Protein AF-E2J6X3-F1 (afdb_monomer_lite)

Radius of gyration: 13.15 Å; chains: 1; bounding box: 34×26×34 Å

Secondary structure (DSSP, 8-state):
--HHHHHHHHHHHTS-TTTHHHHHHHHHH--S-HHHHHHHHHHHHHHTTT-EETTEE-HHHHHHHHTT--SHHHHHHHHHGGGSGGGGBHHHHHHHHHHHHHTTSPPPTT----

InterPro domains:
  IPR036728 Pheromone/general odorant binding protein superfamily [G3DSA:1.10.238.20] (6-102)
  IPR036728 Pheromone/general odorant binding protein superfamily [SSF47565] (34-98)

Organism: Hyalomma rufipes (NCBI:txid72862)

pLDDT: mean 90.78, std 10.51, range [40.78, 97.38]

Sequence (114 aa):
PGAFTQWRACMVSKLPSDRAPVYEGCHNTSRGTEMRKFREGLQCVLDSYNLIDKNNVDLQHMREVAGNITQPELRTAFEQCPNEERNNKIARAVKCVIDTLETSCPLPTGADRE

Foldseek 3Di:
DDLVVQLLVLLLVLAPPVLSVQLCVQLVVDDDDNVRSNLRSVLSSQVVLVQDDPFFGNLVSLCVCLVVGPRPQQSVLSNPLSVDVVCRGSVNSSVSSVVSSCVVRPRDDPPDPD

Structure (mmCIF, N/CA/C/O backbone):
data_AF-E2J6X3-F1
#
_entry.id   AF-E2J6X3-F1
#
loop_
_atom_site.group_PDB
_atom_site.id
_atom_site.type_symbol
_atom_site.label_atom_id
_atom_site.label_alt_id
_atom_site.label_comp_id
_atom_site.label_asym_id
_atom_site.label_entity_id
_atom_site.label_seq_id
_atom_site.pdbx_PDB_ins_code
_atom_site.Cartn_x
_atom_site.Cartn_y
_atom_site.Cartn_z
_atom_site.occupancy
_atom_site.B_iso_or_equiv
_atom_site.auth_seq_id
_atom_site.auth_comp_id
_atom_site.auth_asym_id
_atom_site.auth_atom_id
_atom_site.pdbx_PDB_model_num
ATOM 1 N N . PRO A 1 1 ? 19.200 -6.859 -13.668 1.00 56.91 1 PRO A N 1
ATOM 2 C CA . PRO A 1 1 ? 17.919 -6.443 -13.039 1.00 56.91 1 PRO A CA 1
ATOM 3 C C . PRO A 1 1 ? 17.698 -4.940 -13.241 1.00 56.91 1 PRO A C 1
ATOM 5 O O . PRO A 1 1 ? 18.610 -4.172 -12.955 1.00 56.91 1 PRO A O 1
ATOM 8 N N . GLY A 1 2 ? 16.552 -4.540 -13.799 1.00 75.06 2 GLY A N 1
ATOM 9 C CA . GLY A 1 2 ? 16.253 -3.130 -14.078 1.00 75.06 2 GLY A CA 1
ATOM 10 C C . GLY A 1 2 ? 16.015 -2.311 -12.804 1.00 75.06 2 GLY A C 1
ATOM 11 O O . GLY A 1 2 ? 15.679 -2.869 -11.757 1.00 75.06 2 GLY A O 1
ATOM 12 N N . ALA A 1 3 ? 16.165 -0.988 -12.906 1.00 80.88 3 ALA A N 1
ATOM 13 C CA . ALA A 1 3 ? 16.007 -0.048 -11.792 1.00 80.88 3 ALA A CA 1
ATOM 14 C C . ALA A 1 3 ? 14.624 -0.163 -11.114 1.00 80.88 3 ALA A C 1
ATOM 16 O O . ALA A 1 3 ? 14.526 -0.180 -9.887 1.00 80.88 3 ALA A O 1
ATOM 17 N N . PHE A 1 4 ? 13.565 -0.373 -11.904 1.00 84.00 4 PHE A N 1
ATOM 18 C CA . PHE A 1 4 ? 12.211 -0.610 -11.395 1.00 84.00 4 PHE A CA 1
ATOM 19 C C . PHE A 1 4 ? 12.098 -1.893 -10.557 1.00 84.00 4 PHE A C 1
ATOM 21 O O . PHE A 1 4 ? 11.444 -1.902 -9.519 1.00 84.00 4 PHE A O 1
ATOM 28 N N . THR A 1 5 ? 12.759 -2.985 -10.960 1.00 86.81 5 THR A N 1
ATOM 29 C CA . THR A 1 5 ? 12.703 -4.259 -10.224 1.00 86.81 5 THR A CA 1
ATOM 30 C C . THR A 1 5 ? 13.315 -4.127 -8.831 1.00 86.81 5 THR A C 1
ATOM 32 O O . THR A 1 5 ? 12.774 -4.675 -7.873 1.00 86.81 5 THR A O 1
ATOM 35 N N . GLN A 1 6 ? 14.424 -3.393 -8.711 1.00 88.38 6 GLN A N 1
ATOM 36 C CA . GLN A 1 6 ? 15.074 -3.131 -7.423 1.00 88.38 6 GLN A CA 1
ATOM 37 C C . GLN A 1 6 ? 14.211 -2.233 -6.534 1.00 88.38 6 GLN A C 1
ATOM 39 O O . GLN A 1 6 ? 14.024 -2.530 -5.356 1.00 88.38 6 GLN A O 1
ATOM 44 N N . TRP A 1 7 ? 13.629 -1.183 -7.115 1.00 90.69 7 TRP A N 1
ATOM 45 C CA . TRP A 1 7 ? 12.690 -0.309 -6.418 1.00 90.69 7 TRP A CA 1
ATOM 46 C C . TRP A 1 7 ? 11.466 -1.072 -5.903 1.00 90.69 7 TRP A C 1
ATOM 48 O O . TRP A 1 7 ? 11.140 -0.994 -4.720 1.00 90.69 7 TRP A O 1
ATOM 58 N N . ARG A 1 8 ? 10.843 -1.894 -6.754 1.00 93.19 8 ARG A N 1
ATOM 59 C CA . ARG A 1 8 ? 9.725 -2.761 -6.371 1.00 93.19 8 ARG A CA 1
ATOM 60 C C . ARG A 1 8 ? 10.117 -3.695 -5.233 1.00 93.19 8 ARG A C 1
ATOM 62 O O . ARG A 1 8 ? 9.373 -3.811 -4.270 1.00 93.19 8 ARG A O 1
ATOM 69 N N . ALA A 1 9 ? 11.278 -4.344 -5.320 1.00 92.56 9 ALA A N 1
ATOM 70 C CA . ALA A 1 9 ? 11.754 -5.227 -4.259 1.00 92.56 9 ALA A CA 1
ATOM 71 C C . ALA A 1 9 ? 11.921 -4.477 -2.924 1.00 92.56 9 ALA A C 1
ATOM 73 O O . ALA A 1 9 ? 11.518 -4.996 -1.885 1.00 92.56 9 ALA A O 1
ATOM 74 N N . CYS A 1 10 ? 12.432 -3.239 -2.956 1.00 93.62 10 CYS A N 1
ATOM 75 C CA . CYS A 1 10 ? 12.476 -2.373 -1.776 1.00 93.62 10 CYS A CA 1
ATOM 76 C C . CYS A 1 10 ? 11.068 -2.123 -1.226 1.00 93.62 10 CYS A C 1
ATOM 78 O O . CYS A 1 10 ? 10.824 -2.389 -0.053 1.00 93.62 10 CYS A O 1
ATOM 80 N N . MET A 1 11 ? 10.125 -1.702 -2.070 1.00 94.06 11 MET A N 1
ATOM 81 C CA . MET A 1 11 ? 8.738 -1.445 -1.669 1.00 94.06 11 MET A CA 1
ATOM 82 C C . MET A 1 11 ? 8.075 -2.666 -1.026 1.00 94.06 11 MET A C 1
ATOM 84 O O . MET A 1 11 ? 7.492 -2.566 0.050 1.00 94.06 11 MET A O 1
ATOM 88 N N . VAL A 1 12 ? 8.213 -3.838 -1.649 1.00 94.62 12 VAL A N 1
ATOM 89 C CA . VAL A 1 12 ? 7.643 -5.096 -1.147 1.00 94.62 12 VAL A CA 1
ATOM 90 C C . VAL A 1 12 ? 8.283 -5.507 0.177 1.00 94.62 12 VAL A C 1
ATOM 92 O O . VAL A 1 12 ? 7.590 -6.025 1.047 1.00 94.62 12 VAL A O 1
ATOM 95 N N . SER A 1 13 ? 9.571 -5.216 0.389 1.00 94.44 13 SER A N 1
ATOM 96 C CA . SER A 1 13 ? 10.236 -5.475 1.675 1.00 94.44 13 SER A CA 1
ATOM 97 C C . SER A 1 13 ? 9.658 -4.663 2.841 1.00 94.44 13 SER A C 1
ATOM 99 O O . SER A 1 13 ? 9.835 -5.049 3.995 1.00 94.44 13 SER A O 1
ATOM 101 N N . LYS A 1 14 ? 8.946 -3.563 2.552 1.00 94.62 14 LYS A N 1
ATOM 102 C CA . LYS A 1 14 ? 8.240 -2.749 3.555 1.00 94.62 14 LYS A CA 1
ATOM 103 C C . LYS A 1 14 ? 6.853 -3.285 3.892 1.00 94.62 14 LYS A C 1
ATOM 105 O O . LYS A 1 14 ? 6.199 -2.767 4.794 1.00 94.62 14 LYS A O 1
ATOM 110 N N . LEU A 1 15 ? 6.392 -4.317 3.189 1.00 94.31 15 LEU A N 1
ATOM 111 C CA . LEU A 1 15 ? 5.150 -5.004 3.510 1.00 94.31 15 LEU A CA 1
ATOM 112 C C . LEU A 1 15 ? 5.395 -6.067 4.592 1.00 94.31 15 LEU A C 1
ATOM 114 O O . LEU A 1 15 ? 6.491 -6.632 4.678 1.00 94.31 15 LEU A O 1
ATOM 118 N N . PRO A 1 16 ? 4.396 -6.354 5.442 1.00 93.06 16 PRO A N 1
ATOM 119 C CA . PRO A 1 16 ? 4.441 -7.499 6.340 1.00 93.06 16 PRO A CA 1
ATOM 120 C C . PRO A 1 16 ? 4.631 -8.809 5.567 1.00 93.06 16 PRO A C 1
ATOM 122 O O . PRO A 1 16 ? 4.158 -8.956 4.435 1.00 93.06 16 PRO A O 1
ATOM 125 N N . SER A 1 17 ? 5.325 -9.772 6.173 1.00 91.00 17 SER A N 1
ATOM 126 C CA . SER A 1 17 ? 5.682 -11.040 5.521 1.00 91.00 17 SER A CA 1
ATOM 127 C C . SER A 1 17 ? 4.468 -11.874 5.106 1.00 91.00 17 SER A C 1
ATOM 129 O O . SER A 1 17 ? 4.541 -12.598 4.117 1.00 91.00 17 SER A O 1
ATOM 131 N N . ASP A 1 18 ? 3.342 -11.743 5.806 1.00 91.69 18 ASP A N 1
ATOM 132 C CA . ASP A 1 18 ? 2.057 -12.364 5.475 1.00 91.69 18 ASP A CA 1
ATOM 133 C C . ASP A 1 18 ? 1.332 -11.669 4.309 1.00 91.69 18 ASP A C 1
ATOM 135 O O . ASP A 1 18 ? 0.450 -12.261 3.688 1.00 91.69 18 ASP A O 1
ATOM 139 N N . ARG A 1 19 ? 1.720 -10.434 3.961 1.00 93.94 19 ARG A N 1
ATOM 140 C CA . ARG A 1 19 ? 1.090 -9.627 2.898 1.00 93.94 19 ARG A CA 1
ATOM 141 C C . ARG A 1 19 ? 1.918 -9.512 1.629 1.00 93.94 19 ARG A C 1
ATOM 143 O O . ARG A 1 19 ? 1.348 -9.300 0.561 1.00 93.94 19 ARG A O 1
ATOM 150 N N . ALA A 1 20 ? 3.229 -9.728 1.700 1.00 94.19 20 ALA A N 1
ATOM 151 C CA . ALA A 1 20 ? 4.065 -9.832 0.505 1.00 94.19 20 ALA A CA 1
ATOM 152 C C . ALA A 1 20 ? 3.558 -10.903 -0.499 1.00 94.19 20 ALA A C 1
ATOM 154 O O . ALA A 1 20 ? 3.505 -10.600 -1.691 1.00 94.19 20 ALA A O 1
ATOM 155 N N . PRO A 1 21 ? 3.084 -12.098 -0.079 1.00 96.19 21 PRO A N 1
ATOM 156 C CA . PRO A 1 21 ? 2.493 -13.073 -1.001 1.00 96.19 21 PRO A CA 1
ATOM 157 C C . PRO A 1 21 ? 1.194 -12.590 -1.660 1.00 96.19 21 PRO A C 1
ATOM 159 O O . PRO A 1 21 ? 0.957 -12.896 -2.827 1.00 96.19 21 PRO A O 1
ATOM 162 N N . VAL A 1 22 ? 0.369 -11.818 -0.941 1.00 96.81 22 VAL A N 1
ATOM 163 C CA . VAL A 1 22 ? -0.863 -11.217 -1.487 1.00 96.81 22 VAL A CA 1
ATOM 164 C C . VAL A 1 22 ? -0.517 -10.225 -2.592 1.00 96.81 22 VAL A C 1
ATOM 166 O O . VAL A 1 22 ? -1.084 -10.280 -3.684 1.00 96.81 22 VAL A O 1
ATOM 169 N N . TYR A 1 23 ? 0.459 -9.355 -2.321 1.00 97.38 23 TYR A N 1
ATOM 170 C CA . TYR A 1 23 ? 0.987 -8.424 -3.308 1.00 97.38 23 TYR A CA 1
ATOM 171 C C . TYR A 1 23 ? 1.480 -9.161 -4.562 1.00 97.38 23 TYR A C 1
ATOM 173 O O . TYR A 1 23 ? 1.066 -8.825 -5.670 1.00 97.38 23 TYR A O 1
ATOM 181 N N . GLU A 1 24 ? 2.331 -10.181 -4.396 1.00 96.19 24 GLU A N 1
ATOM 182 C CA . GLU A 1 24 ? 2.912 -10.935 -5.514 1.00 96.19 24 GLU A CA 1
ATOM 183 C C . GLU A 1 24 ? 1.845 -11.680 -6.324 1.00 96.19 24 GLU A C 1
ATOM 185 O O . GLU A 1 24 ? 1.906 -11.700 -7.554 1.00 96.19 24 GLU A O 1
ATOM 190 N N . GLY A 1 25 ? 0.837 -12.255 -5.664 1.00 95.75 25 GLY A N 1
ATOM 191 C CA . GLY A 1 25 ? -0.269 -12.937 -6.336 1.00 95.75 25 GLY A CA 1
ATOM 192 C C . GLY A 1 25 ? -1.024 -12.014 -7.292 1.00 95.75 25 GLY A C 1
ATOM 193 O O . GLY A 1 25 ? -1.240 -12.367 -8.455 1.00 95.75 25 GLY A O 1
ATOM 194 N N . CYS A 1 26 ? -1.363 -10.805 -6.844 1.00 96.19 26 CYS A N 1
ATOM 195 C CA . CYS A 1 26 ? -2.019 -9.828 -7.709 1.00 96.19 26 CYS A CA 1
ATOM 196 C C . CYS A 1 26 ? -1.06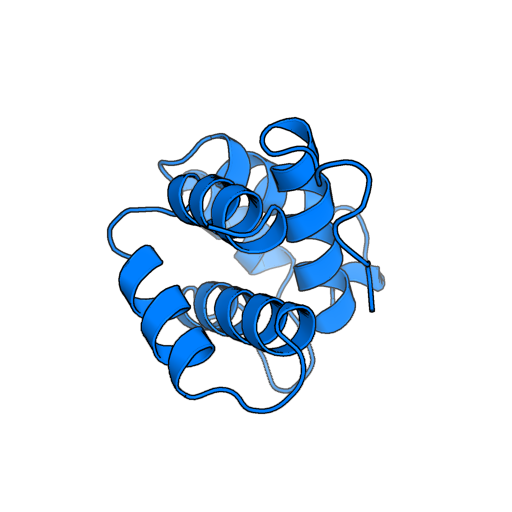6 -9.263 -8.760 1.00 96.19 26 CYS A C 1
ATOM 198 O O . CYS A 1 26 ? -1.363 -9.343 -9.946 1.00 96.19 26 CYS A O 1
ATOM 200 N N . HIS A 1 27 ? 0.125 -8.811 -8.365 1.00 96.06 27 HIS A N 1
ATOM 201 C CA . HIS A 1 27 ? 1.124 -8.269 -9.288 1.00 96.06 27 HIS A CA 1
ATOM 202 C C . HIS A 1 27 ? 1.406 -9.198 -10.482 1.00 96.06 27 HIS A C 1
ATOM 204 O O . HIS A 1 27 ? 1.463 -8.746 -11.626 1.00 96.06 27 HIS A O 1
ATOM 210 N N . ASN A 1 28 ? 1.568 -10.501 -10.228 1.00 94.50 28 ASN A N 1
ATOM 211 C CA . ASN A 1 28 ? 1.945 -11.475 -11.254 1.00 94.50 28 ASN A CA 1
ATOM 212 C C . ASN A 1 28 ? 0.772 -11.908 -12.148 1.00 94.50 28 ASN A C 1
ATOM 214 O O . ASN A 1 28 ? 1.001 -12.405 -13.251 1.00 94.50 28 ASN A O 1
ATOM 218 N N . THR A 1 29 ? -0.472 -11.712 -11.703 1.00 93.94 29 THR A N 1
ATOM 219 C CA . THR A 1 29 ? -1.683 -12.011 -12.490 1.00 93.94 29 THR A CA 1
ATOM 220 C C . THR A 1 29 ? -2.231 -10.785 -13.227 1.00 93.94 29 THR A C 1
ATOM 222 O O . THR A 1 29 ? -2.934 -10.926 -14.234 1.00 93.94 29 THR A O 1
ATOM 225 N N . SER A 1 30 ? -1.862 -9.586 -12.776 1.00 94.19 30 SER A N 1
ATOM 226 C CA . SER A 1 30 ? -2.192 -8.302 -13.385 1.00 94.19 30 SER A CA 1
ATOM 227 C C . SER A 1 30 ? -1.627 -8.128 -14.797 1.00 94.19 30 SER A C 1
ATOM 229 O O . SER A 1 30 ? -0.548 -8.608 -15.157 1.00 94.19 30 SER A O 1
ATOM 231 N N . ARG A 1 31 ? -2.353 -7.363 -15.620 1.00 91.94 31 ARG A N 1
ATOM 232 C CA . ARG A 1 31 ? -1.983 -7.041 -17.009 1.00 91.94 31 ARG A CA 1
ATOM 233 C C . ARG A 1 31 ? -1.639 -5.559 -17.159 1.00 91.94 31 ARG A C 1
ATOM 235 O O . ARG A 1 31 ? -2.174 -4.712 -16.453 1.00 91.94 31 ARG A O 1
ATOM 242 N N . GLY A 1 32 ? -0.808 -5.237 -18.149 1.00 90.81 32 GLY A N 1
ATOM 243 C CA . GLY A 1 32 ? -0.429 -3.859 -18.484 1.00 90.81 32 GLY A CA 1
ATOM 244 C C . GLY A 1 32 ? 1.005 -3.514 -18.086 1.00 90.81 32 GLY A C 1
ATOM 245 O O . GLY A 1 32 ? 1.858 -4.400 -18.035 1.00 90.81 32 GLY A O 1
ATOM 246 N N . THR A 1 33 ? 1.263 -2.225 -17.850 1.00 90.12 33 THR A N 1
ATOM 247 C CA . THR A 1 33 ? 2.589 -1.708 -17.478 1.00 90.12 33 THR A CA 1
ATOM 248 C C . THR A 1 33 ? 3.009 -2.185 -16.089 1.00 90.12 33 THR A C 1
ATOM 250 O O . THR A 1 33 ? 2.168 -2.499 -15.245 1.00 90.12 33 THR A O 1
ATOM 253 N N . GLU A 1 34 ? 4.313 -2.202 -15.821 1.00 89.25 34 GLU A N 1
ATOM 254 C CA . GLU A 1 34 ? 4.846 -2.625 -14.522 1.00 89.25 34 GLU A CA 1
ATOM 255 C C . GLU A 1 34 ? 4.323 -1.751 -13.370 1.00 89.25 34 GLU A C 1
ATOM 257 O O . GLU A 1 34 ? 3.950 -2.268 -12.320 1.00 89.25 34 GLU A O 1
ATOM 262 N N . MET A 1 35 ? 4.172 -0.439 -13.585 1.00 88.62 35 MET A N 1
ATOM 263 C CA . MET A 1 35 ? 3.565 0.466 -12.601 1.00 88.62 35 MET A CA 1
ATOM 264 C C . MET A 1 35 ? 2.086 0.145 -12.345 1.00 88.62 35 MET A C 1
ATOM 266 O O . MET A 1 35 ? 1.616 0.219 -11.207 1.00 88.62 35 MET A O 1
ATOM 270 N N . ARG A 1 36 ? 1.331 -0.235 -13.382 1.00 91.56 36 ARG A N 1
ATOM 271 C CA . ARG A 1 36 ? -0.063 -0.659 -13.213 1.00 91.56 36 ARG A CA 1
ATOM 272 C C . ARG A 1 36 ? -0.149 -1.937 -12.385 1.00 91.56 36 ARG A C 1
ATOM 274 O O . ARG A 1 36 ? -0.889 -1.954 -11.405 1.00 91.56 36 ARG A O 1
ATOM 281 N N . LYS A 1 37 ? 0.636 -2.962 -12.728 1.00 94.31 37 LYS A N 1
ATOM 282 C CA . LYS A 1 37 ? 0.706 -4.212 -11.952 1.00 94.31 37 LYS A CA 1
ATOM 283 C C . LYS A 1 37 ? 1.124 -3.954 -10.508 1.00 94.31 37 LYS A C 1
ATOM 285 O O . LYS A 1 37 ? 0.550 -4.520 -9.586 1.00 94.31 37 LYS A O 1
ATOM 290 N N . PHE A 1 38 ? 2.083 -3.055 -10.301 1.00 94.06 38 PHE A N 1
ATOM 291 C CA . PHE A 1 38 ? 2.532 -2.636 -8.978 1.00 94.06 38 PHE A CA 1
ATOM 292 C C . PHE A 1 38 ? 1.398 -2.024 -8.145 1.00 94.06 38 PHE A C 1
ATOM 294 O O . PHE A 1 38 ? 1.198 -2.413 -6.993 1.00 94.06 38 PHE A O 1
ATOM 301 N N . ARG A 1 39 ? 0.624 -1.103 -8.731 1.00 94.88 39 ARG A N 1
ATOM 302 C CA . ARG A 1 39 ? -0.544 -0.492 -8.074 1.00 94.88 39 ARG A CA 1
ATOM 303 C C . ARG A 1 39 ? -1.640 -1.513 -7.782 1.00 94.88 39 ARG A C 1
ATOM 305 O O . ARG A 1 39 ? -2.214 -1.462 -6.701 1.00 94.88 39 ARG A O 1
ATOM 312 N N . GLU A 1 40 ? -1.905 -2.436 -8.705 1.00 95.62 40 GLU A N 1
ATOM 313 C CA . GLU A 1 40 ? -2.870 -3.526 -8.500 1.00 95.62 40 GLU A CA 1
ATOM 314 C C . GLU A 1 40 ? -2.415 -4.471 -7.369 1.00 95.62 40 GLU A C 1
ATOM 316 O O . GLU A 1 40 ? -3.218 -4.842 -6.515 1.00 95.62 40 GLU A O 1
ATOM 321 N N . GLY A 1 41 ? -1.114 -4.764 -7.268 1.00 96.69 41 GLY A N 1
ATOM 322 C CA . GLY A 1 41 ? -0.538 -5.494 -6.136 1.00 96.69 41 GLY A CA 1
ATOM 323 C C . GLY A 1 41 ? -0.793 -4.804 -4.792 1.00 96.69 41 GLY A C 1
ATOM 324 O O . GLY A 1 41 ? -1.258 -5.439 -3.846 1.00 96.69 41 GLY A O 1
ATOM 325 N N . LEU A 1 42 ? -0.543 -3.492 -4.698 1.00 96.81 42 LEU A N 1
ATOM 326 C CA . LEU A 1 42 ? -0.825 -2.722 -3.477 1.00 96.81 42 LEU A CA 1
ATOM 327 C C . LEU A 1 42 ? -2.322 -2.611 -3.182 1.00 96.81 42 LEU A C 1
ATOM 329 O O . LEU A 1 42 ? -2.716 -2.652 -2.019 1.00 96.81 42 LEU A O 1
ATOM 333 N N . GLN A 1 43 ? -3.162 -2.514 -4.211 1.00 96.56 43 GLN A N 1
ATOM 334 C CA . GLN A 1 43 ? -4.610 -2.552 -4.041 1.00 96.56 43 GLN A CA 1
ATOM 335 C C . GLN A 1 43 ? -5.046 -3.8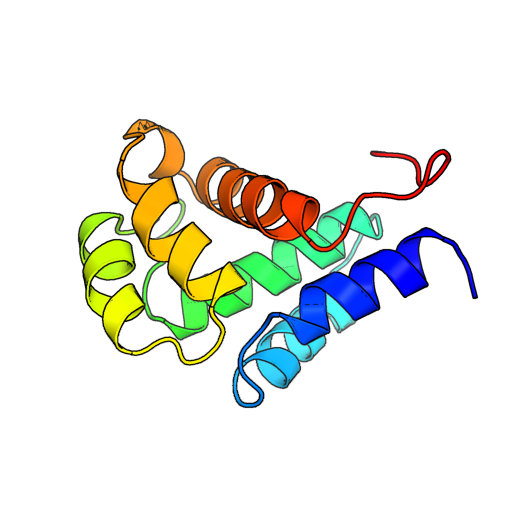57 -3.364 1.00 96.56 43 GLN A C 1
ATOM 337 O O . GLN A 1 43 ? -5.825 -3.803 -2.418 1.00 96.56 43 GLN A O 1
ATOM 342 N N . CYS A 1 44 ? -4.507 -5.007 -3.771 1.00 96.88 44 CYS A N 1
ATOM 343 C CA . CYS A 1 44 ? -4.808 -6.277 -3.107 1.00 96.88 44 CYS A CA 1
ATOM 344 C C . CYS A 1 44 ? -4.302 -6.344 -1.666 1.00 96.88 44 CYS A C 1
ATOM 346 O O . CYS A 1 44 ? -4.937 -6.971 -0.822 1.00 96.88 44 CYS A O 1
ATOM 348 N N . VAL A 1 45 ? -3.186 -5.68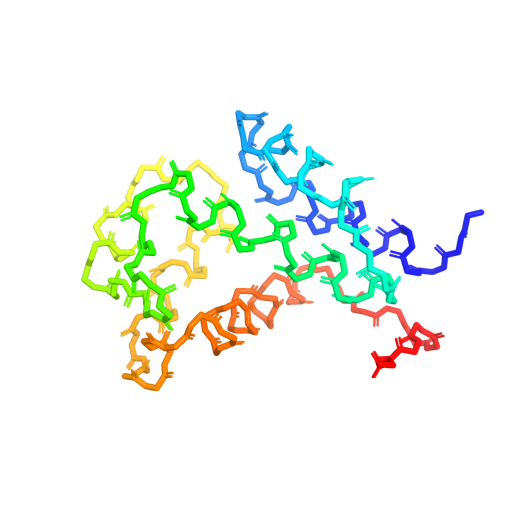3 -1.348 1.00 96.56 45 VAL A N 1
ATOM 349 C CA . VAL A 1 45 ? -2.749 -5.557 0.048 1.00 96.56 45 VAL A CA 1
ATOM 350 C C . VAL A 1 45 ? -3.800 -4.801 0.858 1.00 96.56 45 VAL A C 1
ATOM 352 O O . VAL A 1 45 ? -4.213 -5.311 1.896 1.00 96.56 45 VAL A O 1
ATOM 355 N N . LEU A 1 46 ? -4.282 -3.650 0.372 1.00 96.50 46 LEU A N 1
ATOM 356 C CA . LEU A 1 46 ? -5.352 -2.886 1.031 1.00 96.50 46 LEU A CA 1
ATOM 357 C C . LEU A 1 46 ? -6.645 -3.708 1.168 1.00 96.50 46 LEU A C 1
ATOM 359 O O . LEU A 1 46 ? -7.248 -3.729 2.240 1.00 96.50 46 LEU A O 1
ATOM 363 N N . ASP A 1 47 ? -7.035 -4.428 0.116 1.00 96.31 47 ASP A N 1
ATOM 364 C CA . ASP A 1 47 ? -8.194 -5.329 0.125 1.00 96.31 47 ASP A CA 1
ATOM 365 C C . ASP A 1 47 ? -8.056 -6.431 1.183 1.00 96.31 47 ASP A C 1
ATOM 367 O O . ASP A 1 47 ? -8.994 -6.724 1.914 1.00 96.31 47 ASP A O 1
ATOM 371 N N . SER A 1 48 ? -6.851 -6.977 1.360 1.00 95.81 48 SER A N 1
ATOM 372 C CA . SER A 1 48 ? -6.585 -8.029 2.348 1.00 95.81 48 SER A CA 1
ATOM 373 C C . SER A 1 48 ? -6.680 -7.568 3.811 1.00 95.81 48 SER A C 1
ATOM 375 O O . SER A 1 48 ? -6.703 -8.406 4.719 1.00 95.81 48 SER A O 1
ATOM 377 N N . TYR A 1 49 ? -6.733 -6.252 4.038 1.00 95.38 49 TYR A N 1
ATOM 378 C CA . TYR A 1 49 ? -7.075 -5.623 5.316 1.00 95.38 49 TYR A CA 1
ATOM 379 C C . TYR A 1 49 ? -8.569 -5.268 5.416 1.00 95.38 49 TYR A C 1
ATOM 381 O O . TYR A 1 49 ? -8.964 -4.588 6.355 1.00 95.38 49 TYR A O 1
ATOM 389 N N . ASN A 1 50 ? -9.397 -5.711 4.465 1.00 96.12 50 ASN A N 1
ATOM 390 C CA . ASN A 1 50 ? -10.811 -5.356 4.321 1.00 96.12 50 ASN A CA 1
ATOM 391 C C . ASN A 1 50 ? -11.051 -3.840 4.231 1.00 96.12 50 ASN A C 1
ATOM 393 O O . ASN A 1 50 ? -12.060 -3.334 4.713 1.00 96.12 50 ASN A O 1
ATOM 397 N N . LEU A 1 51 ? -10.115 -3.102 3.625 1.00 96.12 51 LEU A N 1
ATOM 398 C CA . LEU A 1 51 ? -10.219 -1.646 3.510 1.00 96.12 51 LEU A CA 1
ATOM 399 C C . LEU A 1 51 ? -10.979 -1.186 2.274 1.00 96.12 51 LEU A C 1
ATOM 401 O O . LEU A 1 51 ? -11.297 -0.006 2.179 1.00 96.12 51 LEU A O 1
ATOM 405 N N . ILE A 1 52 ? -11.214 -2.061 1.300 1.00 95.56 52 ILE A N 1
ATOM 406 C CA . ILE A 1 52 ? -11.781 -1.673 0.012 1.00 95.56 52 ILE A CA 1
ATOM 407 C C . ILE A 1 52 ? -13.271 -2.009 -0.039 1.00 95.56 52 ILE A C 1
ATOM 409 O O . ILE A 1 52 ? -13.663 -3.164 0.077 1.00 95.56 52 ILE A O 1
ATOM 413 N N . ASP A 1 53 ? -14.092 -0.992 -0.309 1.00 92.81 53 ASP A N 1
ATOM 414 C CA . ASP A 1 53 ? -15.488 -1.158 -0.719 1.00 92.81 53 ASP A CA 1
ATOM 415 C C . ASP A 1 53 ? -15.689 -0.561 -2.116 1.00 92.81 53 ASP A C 1
ATOM 417 O O . ASP A 1 53 ? -15.660 0.659 -2.327 1.00 92.81 53 ASP A O 1
ATOM 421 N N . LYS A 1 54 ? -15.896 -1.444 -3.099 1.00 90.44 54 LYS A N 1
ATOM 422 C CA . LYS A 1 54 ? -16.022 -1.123 -4.529 1.00 90.44 54 LYS A CA 1
ATOM 423 C C . LYS A 1 54 ? -14.825 -0.335 -5.064 1.00 90.44 54 LYS A C 1
ATOM 425 O O . LYS A 1 54 ? -13.852 -0.918 -5.519 1.00 90.44 54 LYS A O 1
ATOM 430 N N . ASN A 1 55 ? -14.929 0.993 -5.071 1.00 90.56 55 ASN A N 1
ATOM 431 C CA . ASN A 1 55 ? -13.900 1.906 -5.571 1.00 90.56 55 ASN A CA 1
ATOM 432 C C . ASN A 1 55 ? -13.407 2.878 -4.488 1.00 90.56 55 ASN A C 1
ATOM 434 O O . ASN A 1 55 ? -12.698 3.848 -4.785 1.00 90.56 55 ASN A O 1
ATOM 438 N N . ASN A 1 56 ? -13.826 2.651 -3.244 1.00 95.00 56 ASN A N 1
ATOM 439 C CA . ASN A 1 56 ? -13.472 3.470 -2.105 1.00 95.00 56 ASN A CA 1
ATOM 440 C C . ASN A 1 56 ? -12.623 2.687 -1.105 1.00 95.00 56 ASN A C 1
ATOM 442 O O . ASN A 1 56 ? -12.649 1.459 -1.079 1.00 95.00 56 ASN A O 1
ATOM 446 N N . VAL A 1 57 ? -11.888 3.433 -0.289 1.00 96.75 57 VAL A N 1
ATOM 447 C CA . VAL A 1 57 ? -11.123 2.934 0.848 1.00 96.75 57 VAL A CA 1
ATOM 448 C C . VAL A 1 57 ? -11.761 3.455 2.127 1.00 96.75 57 VAL A C 1
ATOM 450 O O . VAL A 1 57 ? -12.011 4.659 2.243 1.00 96.75 57 VAL A O 1
ATOM 453 N N . ASP A 1 58 ? -12.009 2.562 3.078 1.00 97.25 58 ASP A N 1
ATOM 454 C CA . ASP A 1 58 ? -12.422 2.916 4.430 1.00 97.25 58 ASP A CA 1
ATOM 455 C C . ASP A 1 58 ? -11.231 3.524 5.182 1.00 97.25 58 ASP A C 1
ATOM 457 O O . ASP A 1 58 ? -10.364 2.832 5.717 1.00 97.25 58 ASP A O 1
ATOM 461 N N . LEU A 1 59 ? -11.167 4.856 5.179 1.00 95.94 59 LEU A N 1
ATOM 462 C CA . LEU A 1 59 ? -10.097 5.611 5.827 1.00 95.94 59 LEU A CA 1
ATOM 463 C C . LEU A 1 59 ? -10.115 5.455 7.351 1.00 95.94 59 LEU A C 1
ATOM 465 O O . LEU A 1 59 ? -9.056 5.498 7.980 1.00 95.94 59 LEU A O 1
ATOM 469 N N . GLN A 1 60 ? -11.295 5.269 7.948 1.00 95.12 60 GLN A N 1
ATOM 470 C CA . GLN A 1 60 ? -11.397 5.062 9.386 1.00 95.12 60 GLN A CA 1
ATOM 471 C C . GLN A 1 60 ? -10.799 3.703 9.744 1.00 95.12 60 GLN A C 1
ATOM 473 O O . GLN A 1 60 ? -9.897 3.638 10.583 1.00 95.12 60 GLN A O 1
ATOM 478 N N . HIS A 1 61 ? -11.220 2.647 9.045 1.00 96.44 61 HIS A N 1
ATOM 479 C CA . HIS A 1 61 ? -10.678 1.314 9.267 1.00 96.44 61 HIS A CA 1
ATOM 480 C C . HIS A 1 61 ? -9.178 1.252 8.948 1.00 96.44 61 HIS A C 1
ATOM 482 O O . HIS A 1 61 ? -8.413 0.623 9.676 1.00 96.44 61 HIS A O 1
ATOM 488 N N . MET A 1 62 ? -8.712 1.989 7.933 1.00 96.19 62 MET A N 1
ATOM 489 C CA . MET A 1 62 ? -7.284 2.088 7.600 1.00 96.19 62 MET A CA 1
ATOM 490 C C . MET A 1 62 ? -6.459 2.627 8.775 1.00 96.19 62 MET A C 1
ATOM 492 O O . MET A 1 62 ? -5.381 2.104 9.059 1.00 96.19 62 MET A O 1
ATOM 496 N N . ARG A 1 63 ? -6.977 3.622 9.505 1.00 95.38 63 ARG A N 1
ATOM 497 C CA . ARG A 1 63 ? -6.319 4.144 10.711 1.00 95.38 63 ARG A CA 1
ATOM 498 C C . ARG A 1 63 ? -6.346 3.134 11.860 1.00 95.38 63 ARG A C 1
ATOM 500 O O . ARG A 1 63 ? -5.362 3.013 12.582 1.00 95.38 63 ARG A O 1
ATOM 507 N N . GLU A 1 64 ? -7.448 2.412 12.034 1.00 95.44 64 GLU A N 1
ATOM 508 C CA . GLU A 1 64 ? -7.594 1.398 13.088 1.00 95.44 64 GLU A CA 1
ATOM 509 C C . GLU A 1 64 ? -6.613 0.234 12.896 1.00 95.44 64 GLU A C 1
ATOM 511 O O . GLU A 1 64 ? -5.931 -0.169 13.842 1.00 95.44 64 GLU A O 1
ATOM 516 N N . VAL A 1 65 ? -6.485 -0.281 11.668 1.00 95.50 65 VAL A N 1
ATOM 517 C CA . VAL A 1 65 ? -5.583 -1.408 11.387 1.00 95.50 65 VAL A CA 1
ATOM 518 C C . VAL A 1 65 ? -4.107 -1.016 11.466 1.00 95.50 65 VAL A C 1
ATOM 520 O O . VAL A 1 65 ? -3.272 -1.899 11.664 1.00 95.50 65 VAL A O 1
ATOM 523 N N . ALA A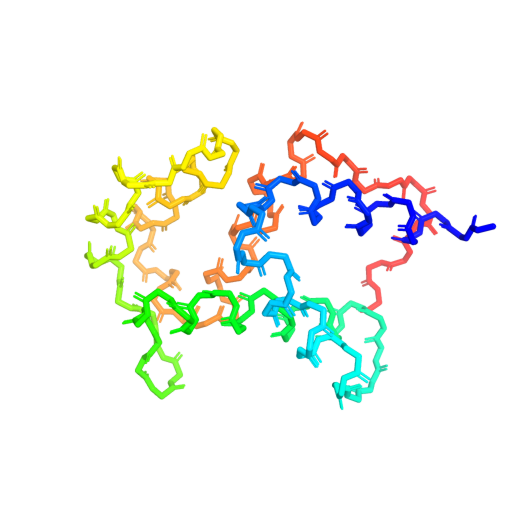 1 66 ? -3.769 0.278 11.382 1.00 94.12 66 ALA A N 1
ATOM 524 C CA . ALA A 1 66 ? -2.393 0.763 11.488 1.00 94.12 66 ALA A CA 1
ATOM 525 C C . ALA A 1 66 ? -1.695 0.275 12.771 1.00 94.12 66 ALA A C 1
ATOM 527 O O . ALA A 1 66 ? -0.532 -0.125 12.728 1.00 94.12 66 ALA A O 1
ATOM 528 N N . GLY A 1 67 ? -2.424 0.205 13.892 1.00 91.25 67 GLY A N 1
ATOM 529 C CA . GLY A 1 67 ? -1.894 -0.279 15.172 1.00 91.25 67 GLY A CA 1
ATOM 530 C C . GLY A 1 67 ? -1.433 -1.742 15.157 1.00 91.25 67 GLY A C 1
ATOM 531 O O . GLY A 1 67 ? -0.599 -2.129 15.973 1.00 91.25 67 GLY A O 1
ATOM 532 N N . ASN A 1 68 ? -1.923 -2.540 14.205 1.00 91.44 68 ASN A N 1
ATOM 533 C CA . ASN A 1 68 ? -1.580 -3.955 14.051 1.00 91.44 68 ASN A CA 1
ATOM 534 C C . ASN A 1 68 ? -0.491 -4.195 12.992 1.00 91.44 68 ASN A C 1
ATOM 536 O O . ASN A 1 68 ? -0.046 -5.331 12.812 1.00 91.44 68 ASN A O 1
ATOM 540 N N . ILE A 1 69 ? -0.057 -3.155 12.274 1.00 93.38 69 ILE A N 1
ATOM 541 C CA . ILE A 1 69 ? 0.977 -3.276 11.246 1.00 93.38 69 ILE A CA 1
ATOM 542 C C . ILE A 1 69 ? 2.354 -3.265 11.907 1.00 93.38 69 ILE A C 1
ATOM 544 O O . ILE A 1 69 ? 2.755 -2.309 12.571 1.00 93.38 69 ILE A O 1
ATOM 548 N N . THR A 1 70 ? 3.104 -4.341 11.687 1.00 91.38 70 THR A N 1
ATOM 549 C CA . THR A 1 70 ? 4.448 -4.532 12.247 1.00 91.38 70 THR A CA 1
ATOM 550 C C . THR A 1 70 ? 5.523 -3.747 11.501 1.00 91.38 70 THR A C 1
ATOM 552 O O . THR A 1 70 ? 6.524 -3.367 12.105 1.00 91.38 70 THR A O 1
ATOM 555 N N . GLN A 1 71 ? 5.313 -3.471 10.211 1.00 93.31 71 GLN A N 1
ATOM 556 C CA . GLN A 1 71 ? 6.273 -2.740 9.390 1.00 93.31 71 GLN A CA 1
ATOM 557 C C . GLN A 1 71 ? 6.104 -1.229 9.552 1.00 93.31 71 GLN A C 1
ATOM 559 O O . GLN A 1 71 ? 5.027 -0.704 9.252 1.00 93.31 71 GLN A O 1
ATOM 564 N N . PRO A 1 72 ? 7.143 -0.507 10.004 1.00 92.62 72 PRO A N 1
ATOM 565 C CA . PRO A 1 72 ? 6.999 0.882 10.415 1.00 92.62 72 PRO A CA 1
ATOM 566 C C . PRO A 1 72 ? 6.624 1.806 9.255 1.00 92.62 72 PRO A C 1
ATOM 568 O O . PRO A 1 72 ? 5.818 2.716 9.443 1.00 92.62 72 PRO A O 1
ATOM 571 N N . GLU A 1 73 ? 7.148 1.575 8.053 1.00 92.25 73 GLU A N 1
ATOM 572 C CA . GLU A 1 73 ? 6.853 2.413 6.889 1.00 92.25 73 GLU A CA 1
ATOM 573 C C . GLU A 1 73 ? 5.415 2.221 6.393 1.00 92.25 73 GLU A C 1
ATOM 575 O O . GLU A 1 73 ? 4.720 3.203 6.127 1.00 92.25 73 GLU A O 1
ATOM 580 N N . LEU A 1 74 ? 4.923 0.976 6.340 1.00 94.12 74 LEU A N 1
ATOM 581 C CA . LEU A 1 74 ? 3.526 0.715 5.985 1.00 94.12 74 LEU A CA 1
ATOM 582 C C . LEU A 1 74 ? 2.569 1.220 7.072 1.00 94.12 74 LEU A C 1
ATOM 584 O O . LEU A 1 74 ? 1.543 1.816 6.748 1.00 94.12 74 LEU A O 1
ATOM 588 N N . ARG A 1 75 ? 2.922 1.050 8.353 1.00 95.75 75 ARG A N 1
ATOM 589 C CA . ARG A 1 75 ? 2.160 1.620 9.472 1.00 95.75 75 ARG A CA 1
ATOM 590 C C . ARG A 1 75 ? 2.037 3.133 9.325 1.00 95.75 75 ARG A C 1
ATOM 592 O O . ARG A 1 75 ? 0.937 3.664 9.411 1.00 95.75 75 ARG A O 1
ATOM 599 N N . THR A 1 76 ? 3.143 3.808 9.021 1.00 95.69 76 THR A N 1
ATOM 600 C CA . THR A 1 76 ? 3.170 5.264 8.822 1.00 95.69 76 THR A CA 1
ATOM 601 C C . THR A 1 76 ? 2.240 5.680 7.681 1.00 95.69 76 THR A C 1
ATOM 603 O O . THR A 1 76 ? 1.488 6.642 7.820 1.00 95.69 76 THR A O 1
ATOM 606 N N . ALA A 1 77 ? 2.218 4.932 6.572 1.00 95.62 77 ALA A N 1
ATOM 607 C CA . ALA A 1 77 ? 1.280 5.184 5.478 1.00 95.62 77 ALA A CA 1
ATOM 608 C C . ALA A 1 77 ? -0.184 5.049 5.935 1.00 95.62 77 ALA A C 1
ATOM 610 O O . ALA A 1 77 ? -1.021 5.885 5.601 1.00 95.62 77 ALA A O 1
ATOM 611 N N . PHE A 1 78 ? -0.495 4.037 6.742 1.00 96.56 78 PHE A N 1
ATOM 612 C CA . PHE A 1 78 ? -1.843 3.805 7.268 1.00 96.56 78 PHE A CA 1
ATOM 613 C C . PHE A 1 78 ? -2.262 4.815 8.346 1.00 96.56 78 PHE A C 1
ATOM 615 O O . PHE A 1 78 ? -3.451 5.070 8.509 1.00 96.56 78 PHE A O 1
ATOM 622 N N . GLU A 1 79 ? -1.316 5.455 9.029 1.00 96.12 79 GLU A N 1
ATOM 623 C CA . GLU A 1 79 ? -1.587 6.562 9.956 1.00 96.12 79 GLU A CA 1
ATOM 624 C C . GLU A 1 79 ? -1.779 7.900 9.223 1.00 96.12 79 GLU A C 1
ATOM 626 O O . GLU A 1 79 ? -2.618 8.716 9.616 1.00 96.12 79 GLU A O 1
ATOM 631 N N . GLN A 1 80 ? -1.010 8.140 8.156 1.00 95.31 80 GLN A N 1
ATOM 632 C CA . GLN A 1 80 ? -0.966 9.431 7.464 1.00 95.31 80 GLN A CA 1
ATOM 633 C C . GLN A 1 80 ? -1.997 9.558 6.342 1.00 95.31 80 GLN A C 1
ATOM 635 O O . GLN A 1 80 ? -2.664 10.589 6.245 1.00 95.31 80 GLN A O 1
ATOM 640 N N . CYS A 1 81 ? -2.157 8.533 5.502 1.00 95.19 81 CYS A N 1
ATOM 641 C CA . CYS A 1 81 ? -3.035 8.599 4.333 1.00 95.19 81 CYS A CA 1
ATOM 642 C C . CYS A 1 81 ? -4.509 8.879 4.669 1.00 95.19 81 CYS A C 1
ATOM 644 O O . CYS A 1 81 ? -5.126 9.652 3.932 1.00 95.19 81 CYS A O 1
ATOM 646 N N . PRO A 1 82 ? -5.079 8.363 5.774 1.00 95.75 82 PRO A N 1
ATOM 647 C CA . PRO A 1 82 ? -6.441 8.703 6.190 1.00 95.75 82 PRO A CA 1
ATOM 648 C C . PRO A 1 82 ? -6.684 10.166 6.569 1.00 95.75 82 PRO A C 1
ATOM 650 O O . PRO A 1 82 ? -7.838 10.564 6.695 1.00 95.75 82 PRO A O 1
ATOM 653 N N . ASN A 1 83 ? -5.636 10.972 6.780 1.00 94.25 83 ASN A N 1
ATOM 654 C CA . ASN A 1 83 ? -5.792 12.384 7.150 1.00 94.25 83 ASN A CA 1
ATOM 655 C C . ASN A 1 83 ? -6.247 13.264 5.975 1.00 94.25 83 ASN A C 1
ATOM 657 O O . ASN A 1 83 ? -6.694 14.385 6.195 1.00 94.25 83 ASN A O 1
ATOM 661 N N . GLU A 1 84 ? -6.154 12.757 4.745 1.00 93.75 84 GLU A N 1
ATOM 662 C CA . GLU A 1 84 ? -6.605 13.438 3.535 1.00 93.75 84 GLU A CA 1
ATOM 663 C C . GLU A 1 84 ? -7.865 12.742 3.001 1.00 93.75 84 GLU A C 1
ATOM 665 O O . GLU A 1 84 ? -7.797 11.629 2.479 1.00 93.75 84 GLU A O 1
ATOM 670 N N . GLU A 1 85 ? -9.025 13.403 3.076 1.00 90.88 85 GLU A N 1
ATOM 671 C CA . GLU A 1 85 ? -10.325 12.811 2.701 1.00 90.88 85 GLU A CA 1
ATOM 672 C C . GLU A 1 85 ? -10.346 12.283 1.255 1.00 90.88 85 GLU A C 1
ATOM 674 O O . GLU A 1 85 ? -10.965 11.263 0.950 1.00 90.88 85 GLU A O 1
ATOM 679 N N . ARG A 1 86 ? -9.598 12.930 0.352 1.00 91.56 86 ARG A N 1
ATOM 680 C CA . ARG A 1 86 ? -9.476 12.527 -1.060 1.00 91.56 86 ARG A CA 1
ATOM 681 C C . ARG A 1 86 ? -8.830 11.155 -1.246 1.00 91.56 86 ARG A C 1
ATOM 683 O O . ARG A 1 86 ? -8.978 10.561 -2.318 1.00 91.56 86 ARG A O 1
ATOM 690 N N . ASN A 1 87 ? -8.130 10.644 -0.234 1.00 95.31 87 ASN A N 1
ATOM 691 C CA . ASN A 1 87 ? -7.593 9.289 -0.245 1.00 95.31 87 ASN A CA 1
ATOM 692 C C . ASN A 1 87 ? -8.679 8.225 -0.075 1.00 95.31 87 ASN A C 1
ATOM 694 O O . ASN A 1 87 ? -8.382 7.048 -0.227 1.00 95.31 87 ASN A O 1
ATOM 698 N N . ASN A 1 88 ? -9.947 8.601 0.118 1.00 94.69 88 ASN A N 1
ATOM 699 C CA . ASN A 1 88 ? -11.059 7.657 0.094 1.00 94.69 88 ASN A CA 1
ATOM 700 C C . ASN A 1 88 ? -11.236 6.954 -1.261 1.00 94.69 88 ASN A C 1
ATOM 702 O O . ASN A 1 88 ? -12.021 6.023 -1.343 1.00 94.69 88 ASN A O 1
ATOM 706 N N . LYS A 1 89 ? -10.552 7.373 -2.335 1.00 96.75 89 LYS A N 1
ATOM 707 C CA . LYS A 1 89 ? -10.505 6.651 -3.616 1.00 96.75 89 LYS A CA 1
ATOM 708 C C . LYS A 1 89 ? -9.306 5.720 -3.661 1.00 96.75 89 LYS A C 1
ATOM 710 O O . LYS A 1 89 ? -8.192 6.173 -3.415 1.00 96.75 89 LYS A O 1
ATOM 715 N N . ILE A 1 90 ? -9.499 4.479 -4.118 1.00 95.12 90 ILE A N 1
ATOM 716 C CA . ILE A 1 90 ? -8.430 3.461 -4.208 1.00 95.12 90 ILE A CA 1
ATOM 717 C C . ILE A 1 90 ? -7.176 4.012 -4.889 1.00 95.12 90 ILE A C 1
ATOM 719 O O . ILE A 1 90 ? -6.085 3.928 -4.339 1.00 95.12 90 ILE A O 1
ATOM 723 N N . ALA A 1 91 ? -7.321 4.648 -6.054 1.00 93.88 91 ALA A N 1
ATOM 724 C CA . ALA A 1 91 ? -6.179 5.196 -6.785 1.00 93.88 91 ALA A CA 1
ATOM 725 C C . ALA A 1 91 ? -5.396 6.256 -5.982 1.00 93.88 91 ALA A C 1
ATOM 727 O O . ALA A 1 91 ? -4.181 6.374 -6.136 1.00 93.88 91 ALA A O 1
ATOM 728 N N . ARG A 1 92 ? -6.082 7.028 -5.128 1.00 95.69 92 ARG A N 1
ATOM 729 C CA . ARG A 1 92 ? -5.478 8.056 -4.270 1.00 95.69 92 ARG A CA 1
ATOM 730 C C . ARG A 1 92 ? -4.855 7.445 -3.018 1.00 95.69 92 ARG A C 1
ATOM 732 O O . ARG A 1 92 ? -3.707 7.764 -2.738 1.00 95.69 92 ARG A O 1
ATOM 739 N N . ALA A 1 93 ? -5.539 6.513 -2.353 1.00 96.00 93 ALA A N 1
ATOM 740 C CA . ALA A 1 93 ? -4.976 5.740 -1.246 1.00 96.00 93 ALA A CA 1
ATOM 741 C C . ALA A 1 93 ? -3.701 5.001 -1.662 1.00 96.00 93 ALA A C 1
ATOM 743 O O . ALA A 1 93 ? -2.664 5.167 -1.030 1.00 96.00 93 ALA A O 1
ATOM 744 N N . VAL A 1 94 ? -3.750 4.247 -2.767 1.00 96.12 94 VAL A N 1
ATOM 745 C CA . VAL A 1 94 ? -2.584 3.538 -3.307 1.00 96.12 94 VAL A CA 1
ATOM 746 C C . VAL A 1 94 ? -1.466 4.526 -3.608 1.00 96.12 94 VAL A C 1
ATOM 748 O O . VAL A 1 94 ? -0.340 4.300 -3.185 1.00 96.12 94 VAL A O 1
ATOM 751 N N . LYS A 1 95 ? -1.759 5.652 -4.275 1.00 94.88 95 LYS A N 1
ATOM 752 C CA . LYS A 1 95 ? -0.745 6.685 -4.516 1.00 94.88 95 LYS A CA 1
ATOM 753 C C . LYS A 1 95 ? -0.126 7.200 -3.212 1.00 94.88 95 LYS A C 1
ATOM 755 O O . LYS A 1 95 ? 1.091 7.301 -3.146 1.00 94.88 95 LYS A O 1
ATOM 760 N N . CYS A 1 96 ? -0.934 7.496 -2.199 1.00 96.38 96 CYS A N 1
ATOM 761 C CA . CYS A 1 96 ? -0.436 7.968 -0.914 1.00 96.38 96 CYS A CA 1
ATOM 762 C C . CYS A 1 96 ? 0.483 6.935 -0.247 1.00 96.38 96 CYS A C 1
ATOM 764 O O . CYS A 1 96 ? 1.579 7.284 0.174 1.00 96.38 96 CYS A O 1
ATOM 766 N N . VAL A 1 97 ? 0.097 5.654 -0.242 1.00 95.81 97 VAL A N 1
ATOM 767 C CA . VAL A 1 97 ? 0.945 4.573 0.284 1.00 95.81 97 VAL A CA 1
ATOM 768 C C . VAL A 1 97 ? 2.276 4.508 -0.466 1.00 95.81 97 VAL A C 1
ATOM 770 O O . VAL A 1 97 ? 3.321 4.412 0.168 1.00 95.81 97 VAL A O 1
ATOM 773 N N . ILE A 1 98 ? 2.260 4.614 -1.798 1.00 94.81 98 ILE A N 1
ATOM 774 C CA . ILE A 1 98 ? 3.487 4.654 -2.606 1.00 94.81 98 ILE A CA 1
ATOM 775 C C . ILE A 1 98 ? 4.360 5.838 -2.201 1.00 94.81 98 ILE A C 1
ATOM 777 O O . ILE A 1 98 ? 5.529 5.636 -1.895 1.00 94.81 98 ILE A O 1
ATOM 781 N N . ASP A 1 99 ? 3.794 7.044 -2.165 1.00 93.56 99 ASP A N 1
ATOM 782 C CA . ASP A 1 99 ? 4.525 8.270 -1.841 1.00 93.56 99 ASP A CA 1
ATOM 783 C C . ASP A 1 99 ? 5.146 8.185 -0.427 1.00 93.56 99 ASP A C 1
ATOM 785 O O . ASP A 1 99 ? 6.295 8.583 -0.229 1.00 93.56 99 ASP A O 1
ATOM 789 N N . THR A 1 100 ? 4.440 7.601 0.552 1.00 93.94 100 THR A N 1
ATOM 790 C CA . THR A 1 100 ? 4.984 7.366 1.899 1.00 93.94 100 THR A CA 1
ATOM 791 C C . THR A 1 100 ? 6.120 6.347 1.884 1.00 93.94 100 THR A C 1
ATOM 793 O O . THR A 1 100 ? 7.167 6.599 2.477 1.00 93.94 100 THR A O 1
ATOM 796 N N . LEU A 1 101 ? 5.968 5.211 1.201 1.00 93.12 101 LEU A N 1
ATOM 797 C CA . LEU A 1 101 ? 7.028 4.202 1.132 1.00 93.12 101 LEU A CA 1
ATOM 798 C C . LEU A 1 101 ? 8.248 4.699 0.330 1.00 93.12 101 LEU A C 1
ATOM 800 O O . LEU A 1 101 ? 9.381 4.341 0.669 1.00 93.12 101 LEU A O 1
ATOM 804 N N . GLU A 1 102 ? 8.049 5.576 -0.665 1.00 91.75 102 GLU A N 1
ATOM 805 C CA . GLU A 1 102 ? 9.113 6.182 -1.488 1.00 91.75 102 GLU A CA 1
ATOM 806 C C . GLU A 1 102 ? 10.091 7.012 -0.647 1.00 91.75 102 GLU A C 1
ATOM 808 O O . GLU A 1 102 ? 11.250 7.151 -1.033 1.00 91.75 102 GLU A O 1
ATOM 813 N N . THR A 1 103 ? 9.680 7.485 0.535 1.00 89.81 103 THR A N 1
ATOM 814 C CA . THR A 1 103 ? 10.591 8.151 1.484 1.00 89.81 103 THR A CA 1
ATOM 815 C C . THR A 1 103 ? 11.747 7.248 1.928 1.00 89.81 103 THR A C 1
ATOM 817 O O . THR A 1 103 ? 12.847 7.732 2.182 1.00 89.81 103 THR A O 1
ATOM 820 N N . SER A 1 104 ? 11.512 5.933 1.983 1.00 88.56 104 SER A N 1
ATOM 821 C CA . SER A 1 104 ? 12.499 4.908 2.352 1.00 88.56 104 SER A CA 1
ATOM 822 C C . SER A 1 104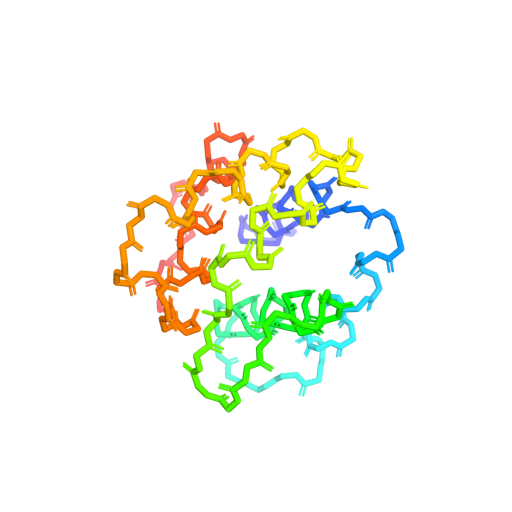 ? 13.008 4.092 1.157 1.00 88.56 104 SER A C 1
ATOM 824 O O . SER A 1 104 ? 14.082 3.495 1.224 1.00 88.56 104 SER A O 1
ATOM 826 N N . CYS A 1 105 ? 12.246 4.078 0.064 1.00 88.94 105 CYS A N 1
ATOM 827 C CA . CYS A 1 105 ? 12.527 3.366 -1.177 1.00 88.94 105 CYS A CA 1
ATOM 828 C C . CYS A 1 105 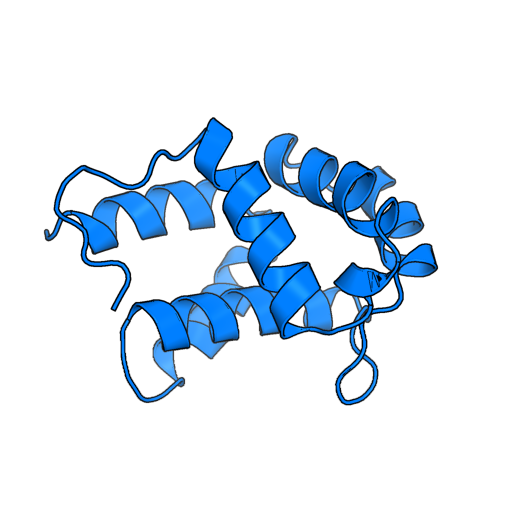? 12.452 4.347 -2.357 1.00 88.94 105 CYS A C 1
ATOM 830 O O . CYS A 1 105 ? 11.492 4.300 -3.131 1.00 88.94 105 CYS A O 1
ATOM 832 N N . PRO A 1 106 ? 13.426 5.264 -2.499 1.00 83.75 106 PRO A N 1
ATOM 833 C CA . PRO A 1 106 ? 13.363 6.296 -3.522 1.00 83.75 106 PRO A CA 1
ATOM 834 C C . PRO A 1 106 ? 13.316 5.662 -4.911 1.00 83.75 106 PRO A C 1
ATOM 836 O O . PRO A 1 106 ? 14.073 4.736 -5.214 1.00 83.75 106 PRO A O 1
ATOM 839 N N . LEU A 1 107 ? 12.417 6.165 -5.758 1.00 77.81 107 LEU A N 1
ATOM 840 C CA . LEU A 1 107 ? 12.360 5.758 -7.155 1.00 77.81 107 LEU A CA 1
ATOM 841 C C . LEU A 1 107 ? 13.678 6.170 -7.836 1.00 77.81 107 LEU A C 1
ATOM 843 O O . LEU A 1 107 ? 14.005 7.359 -7.841 1.00 77.81 107 LEU A O 1
ATOM 847 N N . PRO A 1 108 ? 14.462 5.222 -8.380 1.00 69.38 108 PRO A N 1
ATOM 848 C CA . PRO A 1 108 ? 15.734 5.546 -9.001 1.00 69.38 108 PRO A CA 1
ATOM 849 C C . PRO A 1 108 ? 15.524 6.449 -10.217 1.00 69.38 108 PRO A C 1
ATOM 851 O O . PRO A 1 108 ? 14.588 6.269 -10.998 1.00 69.38 108 PRO A O 1
ATOM 854 N N . THR A 1 109 ? 16.421 7.418 -10.386 1.00 57.19 109 THR A N 1
ATOM 855 C CA . THR A 1 109 ? 16.413 8.349 -11.514 1.00 57.19 109 THR A CA 1
ATOM 856 C C . THR A 1 109 ? 16.489 7.556 -12.825 1.00 57.19 109 THR A C 1
ATOM 858 O O . THR A 1 109 ? 17.477 6.869 -13.069 1.00 57.19 109 THR A O 1
ATOM 861 N N . GLY A 1 110 ? 15.434 7.609 -13.646 1.00 54.41 110 GLY A N 1
ATOM 862 C CA . GLY A 1 110 ? 15.323 6.835 -14.892 1.00 54.41 110 GLY A CA 1
ATOM 863 C C . GLY A 1 110 ? 14.460 5.569 -14.811 1.00 54.41 110 GLY A C 1
ATOM 864 O O . GLY A 1 110 ? 14.338 4.861 -15.805 1.00 54.41 110 GLY A O 1
ATOM 865 N N . ALA A 1 111 ? 13.839 5.269 -13.665 1.00 57.56 111 ALA A N 1
ATOM 866 C CA . ALA A 1 111 ? 12.656 4.414 -13.655 1.00 57.56 111 ALA A CA 1
ATOM 867 C C . ALA A 1 111 ? 11.471 5.258 -14.131 1.00 57.56 111 ALA A C 1
ATOM 869 O O . ALA A 1 111 ? 10.944 6.087 -13.387 1.00 57.56 111 ALA A O 1
ATOM 870 N N . ASP A 1 112 ? 11.115 5.095 -15.400 1.00 54.19 112 ASP A N 1
ATOM 871 C CA . ASP A 1 112 ? 9.991 5.787 -16.007 1.00 54.19 112 ASP A CA 1
ATOM 872 C C . ASP A 1 112 ? 8.716 5.596 -15.169 1.00 54.19 112 ASP A C 1
ATOM 874 O O . ASP A 1 112 ? 8.276 4.479 -14.880 1.00 54.19 112 ASP A O 1
ATOM 878 N N . ARG A 1 113 ? 8.124 6.721 -14.750 1.00 54.28 113 ARG A N 1
ATOM 879 C CA . ARG A 1 113 ? 6.773 6.781 -14.173 1.00 54.28 113 ARG A CA 1
ATOM 880 C C . ARG A 1 113 ? 5.759 6.735 -15.322 1.00 54.28 113 ARG A C 1
ATOM 882 O O . ARG A 1 113 ? 4.960 7.656 -15.454 1.00 54.28 113 ARG A O 1
ATOM 889 N N . GLU A 1 114 ? 5.867 5.725 -16.182 1.00 40.78 114 GLU A N 1
ATOM 890 C CA . GLU A 1 114 ? 4.979 5.516 -17.338 1.00 40.78 114 GLU A CA 1
ATOM 891 C C . GLU A 1 114 ? 3.517 5.289 -16.923 1.00 40.78 114 GLU A C 1
ATOM 893 O O . GLU A 1 114 ? 3.249 4.438 -16.034 1.00 40.78 114 GLU A O 1
#